Protein AF-A0A2V7UDF6-F1 (afdb_monomer)

pLDDT: mean 72.36, std 13.64, range [33.41, 86.94]

Radius of gyration: 10.55 Å; Cα contacts (8 Å, |Δi|>4): 103; chains: 1; bounding box: 34×20×22 Å

Solvent-accessible surface area (backbone atoms only — not comparable to full-atom values): 3370 Å² total; per-residue (Å²): 83,61,30,57,28,78,45,32,69,35,74,41,90,62,64,49,76,55,97,92,36,41,18,66,36,70,66,35,55,53,36,43,77,76,44,44,80,47,71,35,64,66,71,46,92,74,24,84,35,30,94,65,75,87,87,130

Nearest PDB structures (foldseek):
  2rgt-assembly1_A-2  TM=5.380E-01  e=4.916E+00  Mus musculus
  2xjy-assembly1_A  TM=4.889E-01  e=5.315E+00  Homo sapiens
  8rn6-assembly1_C  TM=4.253E-01  e=4.916E+00  Influenza B virus (B/Memphis/13/2003)

Foldseek 3Di:
DAAPQPLFGDDDPDADADPNTTHLYPQSVVCCVVPSNQQRCSQDDVRPSNPPNDDD

Secondary structure (DSSP, 8-state):
-B-SSTT---B-S--EEETTEEESSHHHHHHHHH-TTS------TT-TT-------

Sequence (56 aa):
MVCGHPACRCRSDVGLERNGRHYCSEYCAEQEGDNPLAPCPCGHLGCSAGVVASAN

Structure (mmCIF, N/CA/C/O backbone):
data_AF-A0A2V7UDF6-F1
#
_entry.id   AF-A0A2V7UDF6-F1
#
loop_
_atom_site.group_PDB
_atom_site.id
_atom_site.type_symbol
_atom_site.label_atom_id
_atom_site.label_alt_id
_atom_site.label_comp_id
_atom_site.label_asym_id
_atom_site.label_entity_id
_atom_site.label_seq_id
_atom_site.pdbx_PDB_ins_code
_atom_site.Cartn_x
_atom_site.Cartn_y
_atom_site.Cartn_z
_atom_site.occupancy
_atom_site.B_iso_or_equiv
_atom_site.auth_seq_id
_atom_site.auth_comp_id
_atom_site.auth_asym_id
_atom_site.auth_atom_id
_atom_site.pdbx_PDB_model_num
ATOM 1 N N . MET A 1 1 ? -4.241 -9.464 9.777 1.00 70.06 1 MET A N 1
ATOM 2 C CA . MET A 1 1 ? -5.085 -8.722 8.794 1.00 70.06 1 MET A CA 1
ATOM 3 C C . MET A 1 1 ? -4.561 -8.897 7.359 1.00 70.06 1 MET A C 1
ATOM 5 O O . MET A 1 1 ? -3.412 -9.287 7.195 1.00 70.06 1 MET A O 1
ATOM 9 N N . VAL A 1 2 ? -5.390 -8.690 6.325 1.00 76.19 2 VAL A N 1
ATOM 10 C CA . VAL A 1 2 ? -4.986 -8.760 4.897 1.00 76.19 2 VAL A CA 1
ATOM 11 C C . VAL A 1 2 ? -4.775 -7.340 4.373 1.00 76.19 2 VAL A C 1
ATOM 13 O O . VAL A 1 2 ? -5.547 -6.455 4.734 1.00 76.19 2 VAL A O 1
ATOM 16 N N . CYS A 1 3 ? -3.740 -7.120 3.558 1.00 83.81 3 CYS A N 1
ATOM 17 C CA . CYS A 1 3 ? -3.510 -5.822 2.922 1.00 83.81 3 CYS A CA 1
ATOM 18 C C . CYS A 1 3 ? -4.694 -5.431 2.023 1.00 83.81 3 CYS A C 1
ATOM 20 O O . CYS A 1 3 ? -5.223 -6.259 1.286 1.00 83.81 3 CYS A O 1
ATOM 22 N N . GLY A 1 4 ? -5.082 -4.160 2.062 1.00 83.06 4 GLY A N 1
ATOM 23 C CA . GLY A 1 4 ? -6.135 -3.593 1.236 1.00 83.06 4 GLY A CA 1
ATOM 24 C C . GLY A 1 4 ? -5.764 -3.627 -0.239 1.00 83.06 4 GLY A C 1
ATOM 25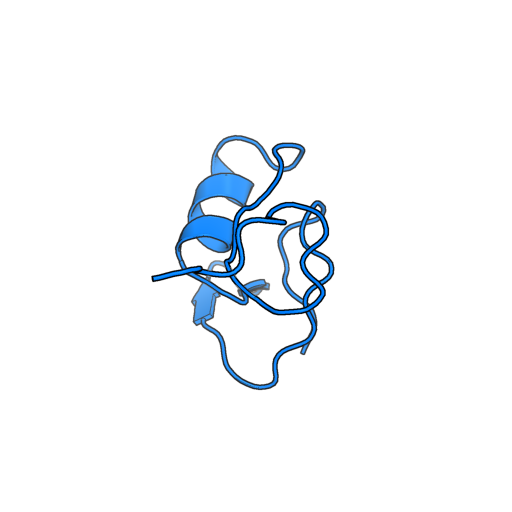 O O . GLY A 1 4 ? -6.623 -3.922 -1.055 1.00 83.06 4 GLY A O 1
ATOM 26 N N . HIS A 1 5 ? -4.495 -3.418 -0.582 1.00 83.12 5 HIS A N 1
ATOM 27 C CA . HIS A 1 5 ? -4.055 -3.342 -1.972 1.00 83.12 5 HIS A CA 1
ATOM 28 C C . HIS A 1 5 ? -4.319 -4.661 -2.734 1.00 83.12 5 HIS A C 1
ATOM 30 O O . HIS A 1 5 ? -3.779 -5.695 -2.342 1.00 83.12 5 HIS A O 1
ATOM 36 N N . PRO A 1 6 ? -5.060 -4.672 -3.860 1.00 80.12 6 PRO A N 1
ATOM 37 C CA . PRO A 1 6 ? -5.540 -5.904 -4.489 1.00 80.12 6 PRO A CA 1
ATOM 38 C C . PRO A 1 6 ? -4.424 -6.730 -5.141 1.00 80.12 6 PRO A C 1
ATOM 40 O O . PRO A 1 6 ? -4.516 -7.957 -5.177 1.00 80.12 6 PRO A O 1
ATOM 43 N N . ALA A 1 7 ? -3.333 -6.097 -5.589 1.00 78.94 7 ALA A N 1
ATOM 44 C CA . ALA A 1 7 ? -2.128 -6.820 -6.018 1.00 78.94 7 ALA A CA 1
ATOM 45 C C . ALA A 1 7 ? -1.252 -7.328 -4.849 1.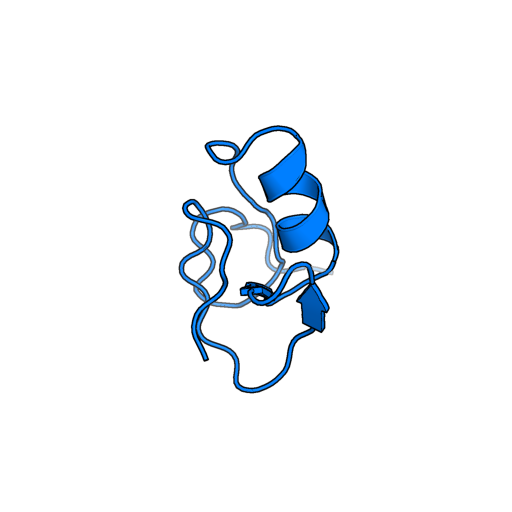00 78.94 7 ALA A C 1
ATOM 47 O O . ALA A 1 7 ? -0.271 -8.038 -5.070 1.00 78.94 7 ALA A O 1
ATOM 48 N N . CYS A 1 8 ? -1.574 -6.967 -3.602 1.00 79.38 8 CYS A N 1
ATOM 49 C CA . CYS A 1 8 ? -0.829 -7.366 -2.415 1.00 79.38 8 CYS A CA 1
ATOM 50 C C . CYS A 1 8 ? -1.592 -8.455 -1.656 1.00 79.38 8 CYS A C 1
ATOM 52 O O . CYS A 1 8 ? -2.673 -8.234 -1.122 1.00 79.38 8 CYS A O 1
ATOM 54 N N . ARG A 1 9 ? -1.002 -9.647 -1.558 1.00 76.69 9 ARG A N 1
ATOM 55 C CA . ARG A 1 9 ? -1.576 -10.780 -0.810 1.00 76.69 9 ARG A CA 1
ATOM 56 C C . ARG A 1 9 ? -0.967 -10.965 0.577 1.00 76.69 9 ARG A C 1
ATOM 58 O O . ARG A 1 9 ? -1.071 -12.039 1.166 1.00 76.69 9 ARG A O 1
ATOM 65 N N . CYS A 1 10 ? -0.339 -9.924 1.111 1.00 76.25 10 CYS A N 1
ATOM 66 C CA . CYS A 1 10 ? 0.269 -9.995 2.428 1.00 76.25 10 CYS A CA 1
ATOM 67 C C . CYS A 1 10 ? -0.764 -10.122 3.528 1.00 76.25 10 CYS A C 1
ATOM 69 O O . CYS A 1 10 ? -1.794 -9.441 3.542 1.00 76.25 10 CYS A O 1
ATOM 71 N N . ARG A 1 11 ? -0.415 -10.966 4.492 1.00 73.50 11 ARG A N 1
ATOM 72 C CA . ARG A 1 11 ? -1.144 -11.132 5.732 1.00 73.50 11 ARG A CA 1
ATOM 73 C C . ARG A 1 11 ? -0.190 -10.757 6.858 1.00 73.50 11 ARG A C 1
ATOM 75 O O . ARG A 1 11 ? 0.750 -11.489 7.130 1.00 73.50 11 ARG A O 1
ATOM 82 N N . SER A 1 12 ? -0.398 -9.585 7.440 1.00 65.19 12 SER A N 1
ATOM 83 C CA . SER A 1 12 ? 0.398 -9.067 8.556 1.00 65.19 12 SER A CA 1
ATOM 84 C C . SER A 1 12 ? -0.548 -8.743 9.698 1.00 65.19 12 SER A C 1
ATOM 86 O O . SER A 1 12 ? -1.701 -8.424 9.435 1.00 65.19 12 SER A O 1
ATOM 88 N N . ASP A 1 13 ? -0.121 -8.835 10.949 1.00 67.38 13 ASP A N 1
ATOM 89 C CA . ASP A 1 13 ? -0.906 -8.361 12.101 1.00 67.38 13 ASP A CA 1
ATOM 90 C C . ASP A 1 13 ? -0.606 -6.897 12.441 1.00 67.38 13 ASP A C 1
ATOM 92 O O . ASP A 1 13 ? -1.309 -6.283 13.238 1.00 67.38 13 ASP A O 1
ATOM 96 N N . VAL A 1 14 ? 0.395 -6.323 11.768 1.00 65.00 14 VAL A N 1
ATOM 97 C CA . VAL A 1 14 ? 0.836 -4.938 11.917 1.00 65.00 14 VAL A CA 1
ATOM 98 C C . VAL A 1 14 ? 0.763 -4.246 10.563 1.00 65.00 14 VAL A C 1
ATOM 100 O O . VAL A 1 14 ? 1.197 -4.798 9.548 1.00 65.00 14 VAL A O 1
ATOM 103 N N . GLY A 1 15 ? 0.193 -3.049 10.536 1.00 74.75 15 GLY A N 1
ATOM 104 C CA . GLY A 1 15 ? 0.143 -2.208 9.349 1.00 74.75 15 GLY A CA 1
ATOM 105 C C . GLY A 1 15 ? -0.778 -1.014 9.555 1.00 74.75 15 GLY A C 1
ATOM 106 O O . GLY A 1 15 ? -1.411 -0.876 10.601 1.00 74.75 15 GLY A O 1
ATOM 107 N N . LEU A 1 16 ? -0.786 -0.121 8.576 1.00 84.38 16 LEU A N 1
ATOM 108 C CA . LEU A 1 16 ? -1.428 1.182 8.694 1.00 84.38 16 LEU A CA 1
ATOM 109 C C . LEU A 1 16 ? -2.889 1.121 8.251 1.00 84.38 16 LEU A C 1
ATOM 111 O O . LEU A 1 16 ? -3.238 0.363 7.348 1.00 84.38 16 LEU A O 1
ATOM 115 N N . GLU A 1 17 ? -3.727 1.967 8.832 1.00 86.75 17 GLU A N 1
ATOM 116 C CA . GLU A 1 17 ? -5.093 2.173 8.363 1.00 86.75 17 GLU A CA 1
ATOM 117 C C . GLU A 1 17 ? -5.179 3.498 7.596 1.00 86.75 17 GLU A C 1
ATOM 119 O O . GLU A 1 17 ? -4.735 4.539 8.082 1.00 86.75 17 GLU A O 1
ATOM 124 N N . ARG A 1 18 ? -5.716 3.474 6.374 1.00 82.94 18 ARG A N 1
ATOM 125 C CA . ARG A 1 18 ? -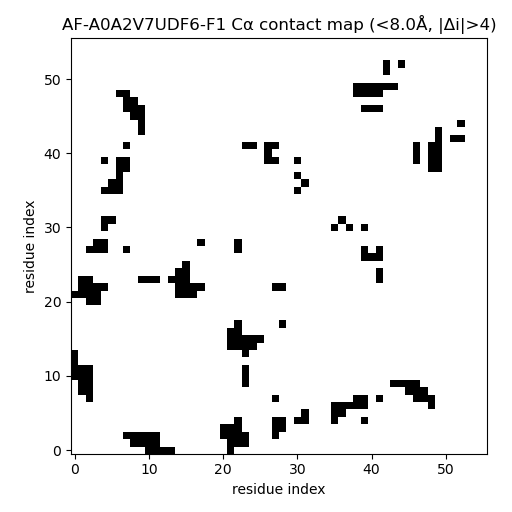5.915 4.665 5.536 1.00 82.94 18 ARG A CA 1
ATOM 126 C C . ARG A 1 18 ? -7.221 4.518 4.769 1.00 82.94 18 ARG A C 1
ATOM 128 O O . ARG A 1 18 ? -7.482 3.470 4.190 1.00 82.94 18 ARG A O 1
ATOM 135 N N . ASN A 1 19 ? -8.066 5.549 4.787 1.00 81.38 19 ASN A N 1
ATOM 136 C CA . ASN A 1 19 ? -9.402 5.507 4.169 1.00 81.38 19 ASN A CA 1
ATOM 137 C C . ASN A 1 19 ? -10.259 4.287 4.601 1.00 81.38 19 ASN A C 1
ATOM 139 O O . ASN A 1 19 ? -10.999 3.734 3.793 1.00 81.38 19 ASN A O 1
ATOM 143 N N . GLY A 1 20 ? -10.135 3.834 5.857 1.00 84.25 20 GLY A N 1
ATOM 144 C CA . GLY A 1 20 ? -10.867 2.668 6.378 1.00 84.25 20 GLY A CA 1
ATOM 145 C C . GLY A 1 20 ? -10.387 1.312 5.842 1.00 84.25 20 GLY A C 1
ATOM 146 O O . GLY A 1 20 ? -11.096 0.313 5.957 1.00 84.25 20 GLY A O 1
ATOM 147 N N . ARG A 1 21 ? -9.200 1.259 5.226 1.00 84.62 21 ARG A N 1
ATOM 148 C CA . ARG A 1 21 ? -8.564 0.030 4.735 1.00 84.62 21 ARG A CA 1
ATOM 149 C C . ARG A 1 21 ? -7.204 -0.149 5.390 1.00 84.62 21 ARG A C 1
ATOM 151 O O . ARG A 1 21 ? -6.495 0.819 5.647 1.00 84.62 21 ARG A O 1
ATOM 158 N N . HIS A 1 22 ? -6.843 -1.401 5.649 1.00 86.94 22 HIS A N 1
ATOM 159 C CA . HIS A 1 22 ? -5.593 -1.755 6.314 1.00 86.94 22 HIS A CA 1
ATOM 160 C C . HIS A 1 22 ? -4.539 -2.127 5.279 1.00 86.94 22 HIS A C 1
ATOM 162 O O . HIS A 1 22 ? -4.786 -2.998 4.454 1.00 86.94 22 HIS A O 1
ATOM 168 N N . TYR A 1 23 ? -3.348 -1.546 5.338 1.00 85.06 23 TYR A N 1
ATOM 169 C CA . TYR A 1 23 ? -2.254 -1.823 4.412 1.00 85.06 23 TYR A CA 1
ATOM 170 C C . TYR A 1 23 ? -1.043 -2.360 5.155 1.00 85.06 23 TYR A C 1
ATOM 172 O O . TYR A 1 23 ? -0.737 -1.939 6.266 1.00 85.06 23 TYR A O 1
ATOM 180 N N . CYS A 1 24 ? -0.318 -3.279 4.521 1.00 83.38 24 CYS A N 1
ATOM 181 C CA . CYS A 1 24 ? 0.922 -3.804 5.088 1.00 83.38 24 CYS A CA 1
ATOM 182 C C . CYS A 1 24 ? 2.069 -2.779 5.069 1.00 83.38 24 CYS A C 1
ATOM 184 O O . CYS A 1 24 ? 3.009 -2.918 5.838 1.00 83.38 24 CYS A O 1
ATOM 186 N N . SER A 1 25 ? 2.016 -1.769 4.196 1.00 81.06 25 SER A N 1
ATOM 187 C CA . SER A 1 25 ? 3.022 -0.707 4.087 1.00 81.06 25 SER A CA 1
ATOM 188 C C . SER A 1 25 ? 2.414 0.575 3.521 1.00 81.06 25 SER A C 1
ATOM 190 O O . SER A 1 25 ? 1.394 0.520 2.828 1.00 81.06 25 SER A O 1
ATOM 192 N N . GLU A 1 26 ? 3.065 1.715 3.773 1.00 84.94 26 GLU A N 1
ATOM 193 C CA . GLU A 1 26 ? 2.705 3.018 3.185 1.00 84.94 26 GLU A CA 1
ATOM 194 C C . GLU A 1 26 ? 2.702 2.948 1.660 1.00 84.94 26 GLU A C 1
ATOM 196 O O . GLU A 1 26 ? 1.738 3.380 1.034 1.00 84.94 26 GLU A O 1
ATOM 201 N N . TYR A 1 27 ? 3.682 2.246 1.084 1.00 81.56 27 TYR A N 1
ATOM 202 C CA . TYR A 1 27 ? 3.779 2.038 -0.358 1.00 81.56 27 TYR A CA 1
ATOM 203 C C . TYR A 1 27 ? 2.526 1.383 -0.950 1.00 81.56 27 TYR A C 1
ATOM 205 O O . TYR A 1 27 ? 2.020 1.840 -1.967 1.00 81.56 27 TYR A O 1
ATOM 213 N N . CYS A 1 28 ? 1.980 0.339 -0.312 1.00 82.62 28 CYS A N 1
ATOM 214 C CA . CYS A 1 28 ? 0.734 -0.271 -0.784 1.00 82.62 28 CYS A CA 1
ATOM 215 C C . CYS A 1 28 ? -0.482 0.644 -0.565 1.00 82.62 28 CYS A C 1
ATOM 217 O O . CYS A 1 28 ? -1.470 0.509 -1.276 1.00 82.62 28 CYS A O 1
ATOM 219 N N . ALA A 1 29 ? -0.451 1.554 0.408 1.00 85.06 29 ALA A N 1
ATOM 220 C CA . ALA A 1 29 ? -1.539 2.507 0.608 1.00 85.06 29 ALA A CA 1
ATOM 221 C C . ALA A 1 29 ? -1.519 3.630 -0.441 1.00 85.06 29 ALA A C 1
ATOM 223 O O . ALA A 1 29 ? -2.571 4.085 -0.882 1.00 85.06 29 ALA A O 1
ATOM 224 N N . GLU A 1 30 ? -0.328 4.065 -0.848 1.00 85.31 30 GLU A N 1
ATOM 225 C CA . GLU A 1 30 ? -0.129 5.077 -1.887 1.00 85.31 30 GLU A CA 1
ATOM 226 C C . GLU A 1 30 ? -0.387 4.513 -3.286 1.00 85.31 30 GLU A C 1
ATOM 228 O O . GLU A 1 30 ? -1.177 5.087 -4.032 1.00 85.31 30 GLU A O 1
ATOM 233 N N . GLN A 1 31 ? 0.194 3.351 -3.607 1.00 82.12 31 GLN A N 1
ATOM 234 C CA . GLN A 1 31 ? -0.016 2.670 -4.889 1.00 82.12 31 GLN A CA 1
ATOM 235 C C . GLN A 1 31 ? -1.482 2.360 -5.151 1.00 82.12 31 GLN A C 1
ATOM 237 O O . GLN A 1 31 ? -1.928 2.481 -6.281 1.00 82.12 31 GLN A O 1
ATOM 242 N N . GLU A 1 32 ? -2.261 1.988 -4.133 1.00 82.44 32 GLU A N 1
ATOM 243 C CA . GLU A 1 32 ? -3.668 1.681 -4.380 1.00 82.44 32 GLU A CA 1
ATOM 244 C C . GLU A 1 32 ? -4.450 2.900 -4.898 1.00 82.44 32 GLU A C 1
ATOM 246 O O . GLU A 1 32 ? -5.375 2.739 -5.693 1.00 82.44 32 GLU A O 1
ATOM 251 N N . GLY A 1 33 ? -4.078 4.106 -4.458 1.00 79.94 33 GLY A N 1
ATOM 252 C CA . GLY A 1 33 ? -4.684 5.349 -4.932 1.00 79.94 33 GLY A CA 1
ATOM 253 C C . GLY A 1 33 ? -4.222 5.767 -6.330 1.00 79.94 33 GLY A C 1
ATOM 254 O O . GLY A 1 33 ? -4.971 6.451 -7.021 1.00 79.94 33 GLY A O 1
ATOM 255 N N . ASP A 1 34 ? -3.019 5.357 -6.737 1.00 84.19 34 ASP A N 1
ATOM 256 C CA . ASP A 1 34 ? -2.424 5.700 -8.033 1.00 84.19 34 ASP A CA 1
ATOM 257 C C . ASP A 1 34 ? -2.717 4.630 -9.099 1.00 84.19 34 ASP A C 1
ATOM 259 O O . ASP A 1 34 ? -3.365 4.898 -10.112 1.00 84.19 34 ASP A O 1
ATOM 263 N N . ASN A 1 35 ? -2.311 3.385 -8.840 1.00 77.75 35 ASN A N 1
ATOM 264 C CA . ASN A 1 35 ? -2.527 2.238 -9.707 1.00 77.75 35 ASN A CA 1
ATOM 265 C C . ASN A 1 35 ? -2.801 0.949 -8.900 1.00 77.75 35 ASN A C 1
ATOM 267 O O . ASN A 1 35 ? -1.879 0.194 -8.578 1.00 77.75 35 ASN A O 1
ATOM 271 N N . PRO A 1 36 ? -4.076 0.600 -8.654 1.00 73.88 36 PRO A N 1
ATOM 272 C CA . PRO A 1 36 ? -4.431 -0.554 -7.828 1.00 73.88 36 PRO A CA 1
ATOM 273 C C . PRO A 1 36 ? -3.968 -1.899 -8.414 1.00 73.88 36 PRO A C 1
ATOM 275 O O . PRO A 1 36 ? -3.842 -2.882 -7.686 1.00 73.88 36 PRO A O 1
ATOM 278 N N . LEU A 1 37 ? -3.705 -1.975 -9.722 1.00 74.12 37 LEU A N 1
ATOM 279 C CA . LEU A 1 37 ? -3.254 -3.200 -10.390 1.00 74.12 37 LEU A CA 1
ATOM 280 C C . LEU A 1 37 ? -1.730 -3.325 -10.460 1.00 74.12 37 LEU A C 1
ATOM 282 O O . LEU A 1 37 ? -1.227 -4.365 -10.893 1.00 74.12 37 LEU A O 1
ATOM 286 N N . ALA A 1 38 ? -0.987 -2.296 -10.056 1.00 74.50 38 ALA A N 1
ATOM 287 C CA . ALA A 1 38 ? 0.460 -2.351 -10.085 1.00 74.50 38 ALA A CA 1
ATOM 288 C C . ALA A 1 38 ? 0.9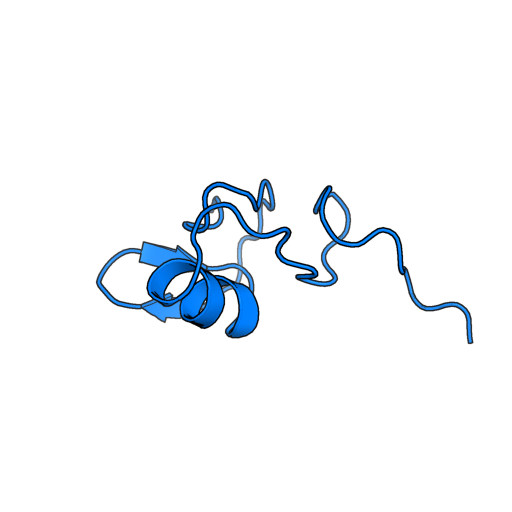91 -3.360 -9.052 1.00 74.50 38 ALA A C 1
ATOM 290 O O . ALA A 1 38 ? 0.425 -3.518 -7.967 1.00 74.50 38 ALA A O 1
ATOM 291 N N . PRO A 1 39 ? 2.098 -4.057 -9.355 1.00 69.81 39 PRO A N 1
ATOM 292 C CA . PRO A 1 39 ? 2.771 -4.864 -8.351 1.00 69.81 39 PRO A CA 1
ATOM 293 C C . PRO A 1 39 ? 3.188 -3.963 -7.178 1.00 69.81 39 PRO A C 1
ATOM 295 O O . PRO A 1 39 ? 3.870 -2.962 -7.378 1.00 69.81 39 PRO A O 1
ATOM 298 N N . CYS A 1 40 ? 2.782 -4.319 -5.953 1.00 72.25 40 CYS A N 1
ATOM 299 C CA . CYS A 1 40 ? 3.246 -3.653 -4.736 1.00 72.25 40 CYS A CA 1
ATOM 300 C C . CYS A 1 40 ? 4.519 -4.354 -4.207 1.00 72.25 40 CYS A C 1
ATOM 302 O O . CYS A 1 40 ? 4.39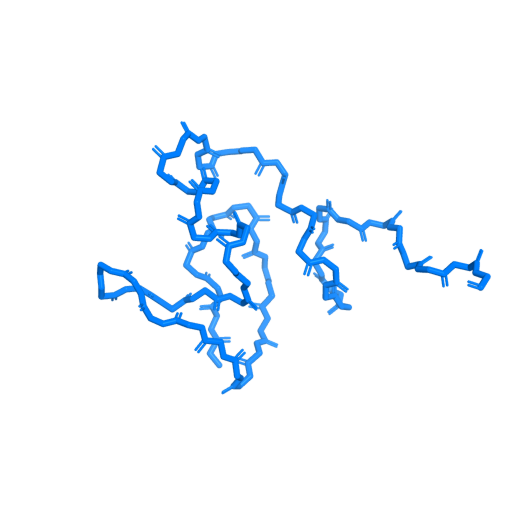0 -5.401 -3.563 1.00 72.25 40 CYS A O 1
ATOM 304 N N . PRO A 1 41 ? 5.742 -3.822 -4.422 1.00 70.75 41 PRO A N 1
ATOM 305 C CA . PRO A 1 41 ? 6.976 -4.318 -3.810 1.00 70.75 41 PRO A CA 1
ATOM 306 C C . PRO A 1 41 ? 6.998 -3.9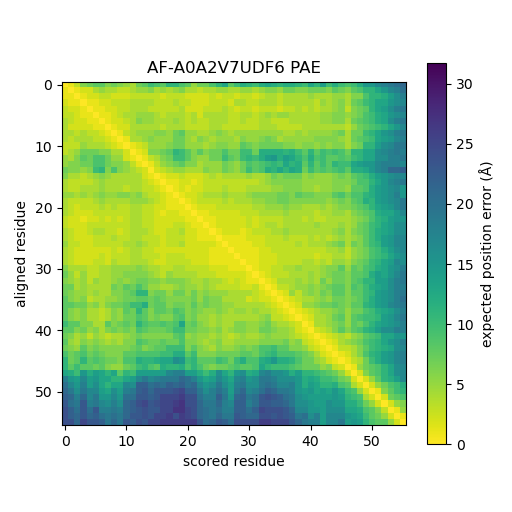72 -2.318 1.00 70.75 41 PRO A C 1
ATOM 308 O O . PRO A 1 41 ? 7.765 -3.147 -1.835 1.00 70.75 41 PRO A O 1
ATOM 311 N N . CYS A 1 42 ? 6.110 -4.608 -1.566 1.00 76.38 42 CYS A N 1
ATOM 312 C CA . CYS A 1 42 ? 5.871 -4.295 -0.171 1.00 76.38 42 CYS A CA 1
ATOM 313 C C . CYS A 1 42 ? 6.943 -4.861 0.776 1.00 76.38 42 CYS A C 1
ATOM 315 O O . CYS A 1 42 ? 6.829 -4.682 1.983 1.00 76.38 42 CYS A O 1
ATOM 317 N N . GLY A 1 43 ? 7.927 -5.598 0.247 1.00 69.50 43 GLY A N 1
ATOM 318 C CA . GLY A 1 43 ? 9.051 -6.178 0.993 1.00 69.50 43 GLY A CA 1
ATOM 319 C C . GLY A 1 43 ? 8.696 -7.326 1.947 1.00 69.50 43 GLY A C 1
ATOM 320 O O . GLY A 1 43 ? 9.588 -7.916 2.547 1.00 69.50 43 GLY A O 1
ATOM 321 N N . HIS A 1 44 ? 7.417 -7.676 2.094 1.00 72.44 44 HIS A N 1
ATOM 322 C CA . HIS A 1 44 ? 6.988 -8.740 2.999 1.00 72.44 44 HIS A CA 1
ATOM 323 C C . HIS A 1 44 ? 7.164 -10.130 2.380 1.00 72.44 44 HIS A C 1
ATOM 325 O O . HIS A 1 44 ? 6.832 -10.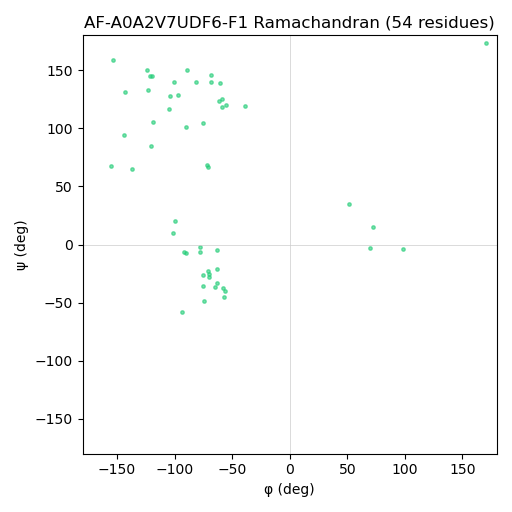366 1.214 1.00 72.44 44 HIS A O 1
ATOM 331 N N . LEU A 1 45 ? 7.605 -11.084 3.201 1.00 61.75 45 LEU A N 1
ATOM 332 C CA . LEU A 1 45 ? 7.645 -12.503 2.852 1.00 61.75 45 LEU A CA 1
ATOM 333 C C . LEU A 1 45 ? 6.230 -12.990 2.493 1.00 61.75 45 LEU A C 1
ATOM 335 O O . LEU A 1 45 ? 5.313 -12.923 3.307 1.00 61.75 45 LEU A O 1
ATOM 339 N N . GLY A 1 46 ? 6.051 -13.449 1.252 1.00 59.75 46 GLY A N 1
ATOM 340 C CA . GLY A 1 46 ? 4.748 -13.855 0.706 1.00 59.75 46 GLY A CA 1
ATOM 341 C C . GLY A 1 46 ? 4.038 -12.797 -0.153 1.00 59.75 46 GLY A C 1
ATOM 342 O O . GLY A 1 46 ? 3.009 -13.101 -0.755 1.00 59.75 46 GLY A O 1
ATO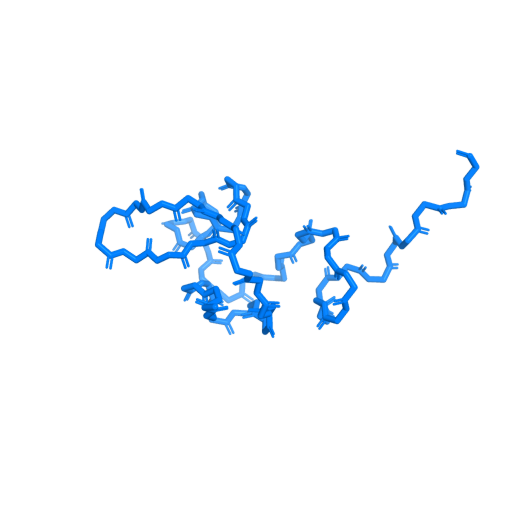M 343 N N . CYS A 1 47 ? 4.591 -11.586 -0.283 1.00 66.75 47 CYS A N 1
ATOM 344 C CA . CYS A 1 47 ? 4.149 -10.575 -1.250 1.00 66.75 47 CYS A CA 1
ATOM 345 C C . CYS A 1 47 ? 4.640 -10.983 -2.648 1.00 66.75 47 CYS A C 1
ATOM 347 O O . CYS A 1 47 ? 5.819 -10.838 -2.965 1.00 66.75 47 CYS A O 1
ATOM 349 N N . SER A 1 48 ? 3.753 -11.487 -3.512 1.00 57.19 48 SER A N 1
ATOM 350 C CA . SER A 1 48 ? 4.110 -11.944 -4.872 1.00 57.19 48 SER A CA 1
ATOM 351 C C . SER A 1 48 ? 4.637 -10.835 -5.799 1.00 57.19 48 SER A C 1
ATOM 353 O O . SER A 1 48 ? 5.050 -11.121 -6.916 1.00 57.19 48 SER A O 1
ATOM 355 N N . ALA A 1 49 ? 4.631 -9.581 -5.344 1.00 54.38 49 ALA A N 1
ATOM 356 C CA . ALA 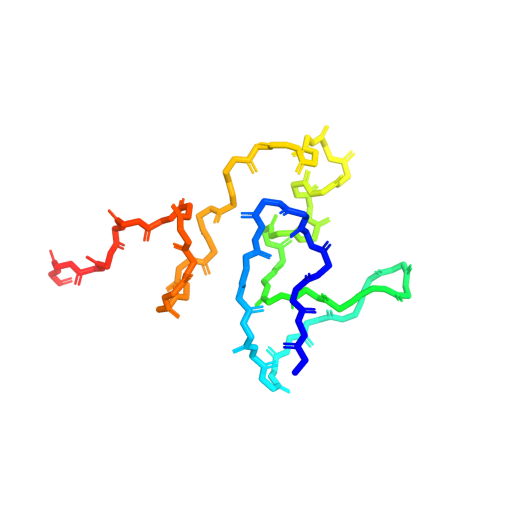A 1 49 ? 5.065 -8.407 -6.092 1.00 54.38 49 ALA A CA 1
ATOM 357 C C . ALA A 1 49 ? 6.472 -7.898 -5.711 1.00 54.38 49 ALA A C 1
ATOM 359 O O . ALA A 1 49 ? 6.889 -6.840 -6.173 1.00 54.38 49 ALA A O 1
ATOM 360 N N . GLY A 1 50 ? 7.233 -8.648 -4.910 1.00 46.09 50 GLY A N 1
ATOM 361 C CA . GLY A 1 50 ? 8.593 -8.262 -4.539 1.00 46.09 50 GLY A CA 1
ATOM 362 C C . GLY A 1 50 ? 9.464 -9.450 -4.166 1.00 46.09 50 GLY A C 1
ATOM 363 O O . GLY A 1 50 ? 9.880 -9.569 -3.019 1.00 46.09 50 GLY A O 1
ATOM 364 N N . VAL A 1 51 ? 9.792 -10.307 -5.135 1.00 44.09 51 VAL A N 1
ATOM 365 C CA . VAL A 1 51 ? 10.997 -11.148 -5.051 1.00 44.09 51 VAL A CA 1
ATOM 366 C C . VAL A 1 51 ? 12.245 -10.274 -5.212 1.00 44.09 51 VAL A C 1
ATOM 368 O O . VAL A 1 51 ? 12.968 -10.367 -6.191 1.00 44.09 51 VAL A O 1
ATOM 371 N N . VAL A 1 52 ? 12.487 -9.404 -4.238 1.00 47.06 52 VAL A N 1
ATOM 372 C CA . VAL A 1 52 ? 13.818 -8.880 -3.917 1.00 47.06 52 VAL A CA 1
ATOM 373 C C . VAL A 1 52 ? 13.939 -8.889 -2.399 1.00 47.06 52 VAL A C 1
ATOM 375 O O . VAL A 1 52 ? 13.980 -7.861 -1.732 1.00 47.06 52 VAL A O 1
ATOM 378 N N . ALA A 1 53 ? 13.930 -10.096 -1.829 1.00 45.03 53 ALA A N 1
ATOM 379 C CA . ALA A 1 53 ? 14.512 -10.280 -0.512 1.00 45.03 53 ALA A CA 1
ATOM 380 C C . ALA A 1 53 ? 15.961 -9.783 -0.596 1.00 45.03 53 ALA A C 1
ATOM 382 O O . ALA A 1 53 ? 16.728 -10.262 -1.435 1.00 45.03 53 ALA A O 1
ATOM 383 N N . SER A 1 54 ? 16.286 -8.786 0.226 1.00 44.19 54 SER A N 1
ATOM 384 C CA . SER A 1 54 ? 17.640 -8.302 0.460 1.00 44.19 54 SER A CA 1
ATOM 385 C C . SER A 1 54 ? 18.637 -9.455 0.513 1.00 44.19 54 SER A C 1
ATOM 387 O O . SER A 1 54 ? 18.558 -10.318 1.385 1.00 44.19 54 SER A O 1
ATOM 389 N N . ALA A 1 55 ? 19.598 -9.422 -0.403 1.00 38.81 55 ALA A N 1
ATOM 390 C CA . ALA A 1 55 ? 20.879 -10.090 -0.265 1.00 38.81 55 ALA A CA 1
ATOM 391 C C . ALA A 1 55 ? 21.964 -9.009 -0.354 1.00 38.81 55 ALA A C 1
ATOM 393 O O . ALA A 1 55 ? 22.437 -8.699 -1.447 1.00 38.81 55 ALA A O 1
ATOM 394 N N . ASN A 1 56 ? 22.251 -8.371 0.785 1.00 33.41 56 ASN A N 1
ATOM 395 C CA . ASN A 1 56 ? 23.574 -7.976 1.300 1.00 33.41 56 ASN A CA 1
ATOM 396 C C . ASN A 1 56 ? 23.403 -7.134 2.565 1.00 33.41 56 ASN A C 1
ATOM 398 O O . ASN A 1 56 ? 22.641 -6.144 2.509 1.00 33.41 56 ASN A O 1
#

Mean predicted aligned error: 7.65 Å